Protein AF-A0AAW6LWV4-F1 (afdb_monomer)

Nearest PDB structures (foldseek):
  2pg4-assembly1_A  TM=3.193E-01  e=6.205E+00  Aeropyrum pernix K1
  4aih-assembly1_A  TM=2.837E-01  e=8.680E+00  Yersinia pseudotuberculosis YPIII

Solvent-accessible surface area (backbone atoms only — not comparable to full-atom values): 5318 Å² total; per-residue (Å²): 138,85,85,80,82,77,78,80,88,77,82,62,88,78,64,83,74,75,80,60,91,85,58,73,92,57,65,67,62,51,51,51,55,54,59,69,56,68,54,78,73,41,38,81,38,70,61,52,101,87,41,72,44,80,33,52,63,92,56,68,39,74,69,50,35,52,55,49,42,56,53,52,53,52,51,56,66,72,76,109

Radius of gyration: 26.75 Å; Cα contacts (8 Å, |Δi|>4): 37; chains: 1; bounding box: 76×33×48 Å

pLDDT: mean 77.86, std 13.44, range [48.84, 94.75]

Mean predicted aligned error: 14.7 Å

Organism: NCBI:txid246787

Secondary structure (DSSP, 8-state):
-----PPP----S---PPPPTT--S-HHHHHHHHHHT--TTPEEEEEETTEEEEE-GGG-SHHHHHHHHHHHHHHHHH--

Structure (mmCIF, N/CA/C/O backbone):
data_AF-A0AAW6LWV4-F1
#
_entry.id   AF-A0AAW6LWV4-F1
#
loop_
_atom_site.group_PDB
_atom_site.id
_atom_site.type_symbol
_atom_site.label_atom_id
_atom_site.label_alt_id
_atom_site.label_comp_id
_atom_site.label_asym_id
_atom_site.label_entity_id
_atom_site.label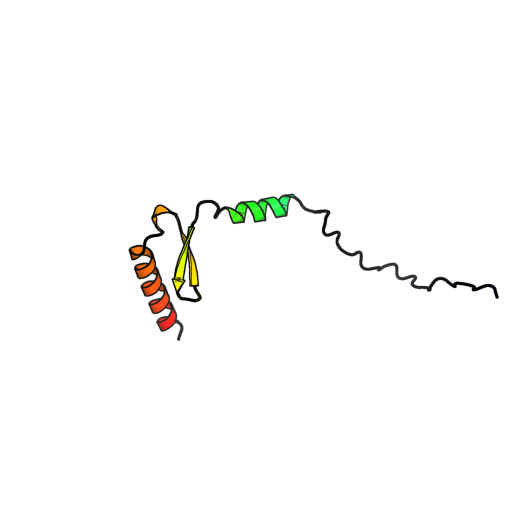_seq_id
_atom_site.pdbx_PDB_ins_code
_atom_site.Cartn_x
_atom_site.Cartn_y
_atom_site.Cartn_z
_atom_site.occupancy
_atom_site.B_iso_or_equiv
_atom_site.auth_seq_id
_atom_site.auth_comp_id
_atom_site.auth_asym_id
_atom_site.auth_atom_id
_atom_site.pdbx_PDB_model_num
ATOM 1 N N . MET A 1 1 ? -63.249 -14.851 25.282 1.00 48.84 1 MET A N 1
ATOM 2 C CA . MET A 1 1 ? -61.931 -15.456 25.580 1.00 48.84 1 MET A CA 1
ATOM 3 C C . MET A 1 1 ? -60.987 -14.343 26.027 1.00 48.84 1 MET A C 1
ATOM 5 O O . MET A 1 1 ? -60.715 -13.466 25.221 1.00 48.84 1 MET A O 1
ATOM 9 N N . ARG A 1 2 ? -60.562 -14.296 27.299 1.00 50.78 2 ARG A N 1
ATOM 10 C CA . ARG A 1 2 ? -59.556 -13.322 27.770 1.00 50.78 2 ARG A CA 1
ATOM 11 C C . ARG A 1 2 ? -58.174 -13.961 27.635 1.00 50.78 2 ARG A C 1
ATOM 13 O O . ARG A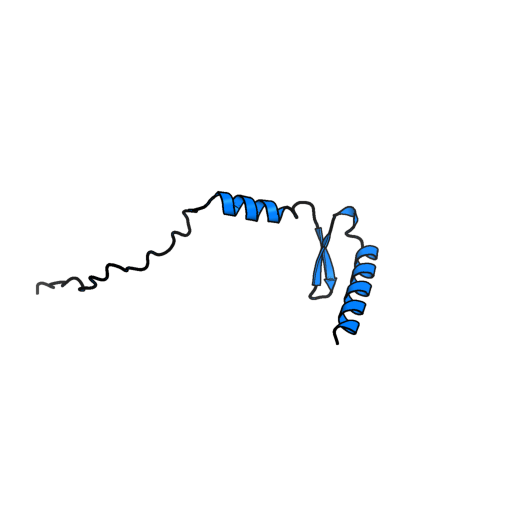 1 2 ? -57.898 -14.950 28.303 1.00 50.78 2 ARG A O 1
ATOM 20 N N . THR A 1 3 ? -57.334 -13.425 26.759 1.00 59.72 3 THR A N 1
ATOM 21 C CA . THR A 1 3 ? -55.936 -13.843 26.609 1.00 59.72 3 THR A CA 1
ATOM 22 C C . THR A 1 3 ? -55.127 -13.301 27.782 1.00 59.72 3 THR A C 1
ATOM 24 O O . THR A 1 3 ? -54.875 -12.100 27.870 1.00 59.72 3 THR A O 1
ATOM 27 N N . VAL A 1 4 ? -54.763 -14.181 28.714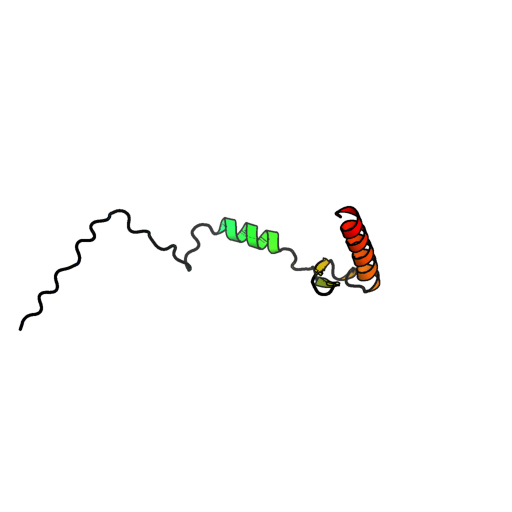 1.00 59.66 4 VAL A N 1
ATOM 28 C CA . VAL A 1 4 ? -53.855 -13.863 29.819 1.00 59.66 4 VAL A CA 1
ATOM 29 C C . VAL A 1 4 ? -52.429 -13.969 29.290 1.00 59.66 4 VAL A C 1
ATOM 31 O O . VAL A 1 4 ? -51.904 -15.064 29.108 1.00 59.66 4 VAL A O 1
ATOM 34 N N . THR A 1 5 ? -51.808 -12.827 29.012 1.00 63.53 5 THR A N 1
ATOM 35 C CA . THR A 1 5 ? -50.395 -12.767 28.631 1.00 63.53 5 THR A CA 1
ATOM 36 C C . THR A 1 5 ? -49.552 -12.838 29.900 1.00 63.53 5 THR A C 1
ATOM 38 O O . THR A 1 5 ? -49.404 -11.845 30.610 1.00 63.53 5 THR A O 1
ATOM 41 N N . THR A 1 6 ? -49.010 -14.012 30.224 1.00 62.44 6 THR A N 1
ATOM 42 C CA . THR A 1 6 ? -48.021 -14.143 31.302 1.00 62.44 6 THR A CA 1
ATOM 43 C C . THR A 1 6 ? -46.675 -13.590 30.819 1.00 62.44 6 THR A C 1
ATOM 45 O O . THR A 1 6 ? -46.166 -14.079 29.805 1.00 62.44 6 THR A O 1
ATOM 48 N N . PRO A 1 7 ? -46.065 -12.594 31.488 1.00 65.31 7 PRO A N 1
ATOM 49 C CA . PRO A 1 7 ? -44.733 -12.131 31.116 1.00 65.31 7 PRO A CA 1
ATOM 50 C C . PRO A 1 7 ? -43.694 -13.234 31.371 1.00 65.31 7 PRO A C 1
ATOM 52 O O . PRO A 1 7 ? -43.716 -13.902 32.405 1.00 65.31 7 PRO A O 1
ATOM 55 N N . SER A 1 8 ? -42.786 -13.426 30.413 1.00 59.81 8 SER A N 1
ATOM 56 C CA . SER A 1 8 ? -41.737 -14.451 30.471 1.00 59.81 8 SER A CA 1
ATOM 57 C C . SER A 1 8 ? -40.779 -14.210 31.654 1.00 59.81 8 SER A C 1
ATOM 59 O O . SER A 1 8 ? -40.321 -13.076 31.842 1.00 59.81 8 SER A O 1
ATOM 61 N N . PRO A 1 9 ? -40.439 -15.234 32.463 1.00 57.22 9 PRO A N 1
ATOM 62 C CA . PRO A 1 9 ? -39.716 -15.067 33.716 1.00 57.22 9 PRO A CA 1
ATOM 63 C C . PRO A 1 9 ? 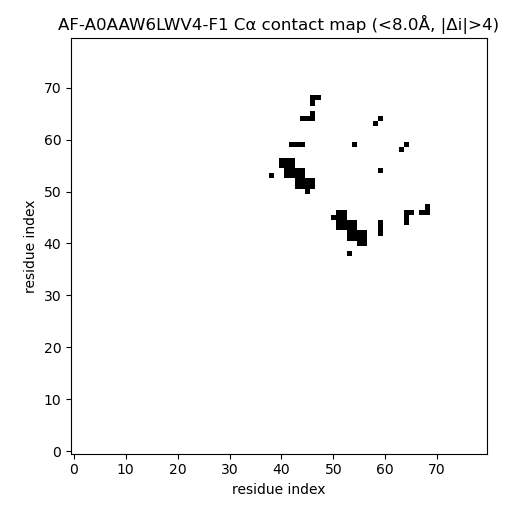-38.200 -15.076 33.484 1.00 57.22 9 PRO A C 1
ATOM 65 O O . PRO A 1 9 ? -37.481 -15.885 34.059 1.00 57.22 9 PRO A O 1
ATOM 68 N N . SER A 1 10 ? -37.662 -14.176 32.660 1.00 56.72 10 SER A N 1
ATOM 69 C CA . SER A 1 10 ? -36.204 -14.008 32.587 1.00 56.72 10 SER A CA 1
ATOM 70 C C . SER A 1 10 ? -35.753 -12.985 33.642 1.00 56.72 10 SER A C 1
ATOM 72 O O . SER A 1 10 ? -35.567 -11.802 33.349 1.00 56.72 10 SER A O 1
ATOM 74 N N . ARG A 1 11 ? -35.591 -13.434 34.893 1.00 56.81 11 ARG A N 1
ATOM 75 C CA . ARG A 1 11 ? -34.955 -12.679 35.996 1.00 56.81 11 ARG A CA 1
ATOM 76 C C . ARG A 1 11 ? -33.414 -12.725 35.929 1.00 56.81 11 ARG A C 1
ATOM 78 O O . ARG A 1 11 ? -32.756 -12.757 36.964 1.00 56.81 11 ARG A O 1
ATOM 85 N N . SER A 1 12 ? -32.802 -12.745 34.744 1.00 58.62 12 SER A N 1
ATOM 86 C CA . SER A 1 12 ? -31.341 -12.627 34.661 1.00 58.62 12 SER A CA 1
ATOM 87 C C . SER A 1 12 ? -30.953 -11.160 34.859 1.00 58.62 12 SER A C 1
ATOM 89 O O . SER A 1 12 ? -31.291 -10.309 34.034 1.00 58.62 12 SER A O 1
ATOM 91 N N . LYS A 1 13 ? -30.261 -10.857 35.963 1.00 58.62 13 LYS A N 1
ATOM 92 C CA . LYS A 1 13 ? -29.645 -9.538 36.195 1.00 58.62 13 LYS A CA 1
ATOM 93 C C . LYS A 1 13 ? -28.518 -9.245 35.194 1.00 58.62 13 LYS A C 1
ATOM 95 O O . LYS A 1 13 ? -28.257 -8.082 34.924 1.00 58.62 13 LYS A O 1
ATOM 100 N N . ASP A 1 14 ? -27.977 -10.277 34.550 1.00 62.97 14 ASP A N 1
ATOM 101 C CA . ASP A 1 14 ? -26.979 -10.168 33.483 1.00 62.97 14 ASP A CA 1
ATOM 102 C C . ASP A 1 14 ? -27.633 -10.164 32.097 1.00 62.97 14 ASP A C 1
ATOM 104 O O . ASP A 1 14 ? -27.412 -11.039 31.257 1.00 62.97 14 ASP A O 1
ATOM 108 N N . LYS A 1 15 ? -28.503 -9.185 31.833 1.00 67.81 15 LYS A N 1
ATOM 109 C CA . LYS A 1 15 ? -28.871 -8.895 30.443 1.00 67.81 15 LYS A CA 1
ATOM 110 C C . LYS A 1 15 ? -27.676 -8.202 29.804 1.00 67.81 15 LYS A C 1
ATOM 112 O O . LYS A 1 15 ? -27.342 -7.093 30.195 1.00 67.81 15 LYS A O 1
ATOM 117 N N . ARG A 1 16 ? -27.049 -8.853 28.819 1.00 72.44 16 ARG A N 1
ATOM 118 C CA . ARG A 1 16 ? -26.002 -8.254 27.982 1.00 72.44 16 ARG A CA 1
ATOM 119 C C . ARG A 1 16 ? -26.545 -6.961 27.372 1.00 72.44 16 ARG A C 1
ATOM 121 O O . ARG A 1 16 ? -27.331 -7.010 26.425 1.00 72.44 16 ARG A O 1
ATOM 128 N N . THR A 1 17 ? -26.161 -5.820 27.932 1.00 74.25 17 THR A N 1
ATOM 129 C CA . THR A 1 17 ? -26.461 -4.504 27.375 1.00 74.25 17 THR A CA 1
ATOM 130 C C . THR A 1 17 ? -25.793 -4.440 26.012 1.00 74.25 17 THR A C 1
ATOM 132 O O . THR A 1 17 ? -24.595 -4.701 25.880 1.00 74.25 17 THR A O 1
ATOM 135 N N . LYS A 1 18 ? -26.581 -4.194 24.962 1.00 78.12 18 LYS A N 1
ATOM 136 C CA . LYS A 1 18 ? -25.995 -3.937 23.649 1.00 78.12 18 LYS A CA 1
ATOM 137 C C . LYS A 1 18 ? -25.279 -2.596 23.734 1.00 78.12 18 LYS A C 1
ATOM 139 O O . LYS A 1 18 ? -25.875 -1.641 24.221 1.00 78.12 18 LYS A O 1
ATOM 144 N N . ALA A 1 19 ? -24.029 -2.559 23.283 1.00 73.00 19 ALA A N 1
ATOM 145 C CA . ALA A 1 19 ? -23.320 -1.302 23.111 1.00 73.00 19 ALA A CA 1
ATOM 146 C C . ALA A 1 19 ? -24.152 -0.395 22.198 1.00 73.00 19 ALA A C 1
ATOM 148 O O . ALA A 1 19 ? -24.647 -0.852 21.158 1.00 73.00 19 ALA A O 1
ATOM 149 N N . ASP A 1 20 ? -24.345 0.850 22.617 1.00 78.50 20 ASP A N 1
ATOM 150 C CA . ASP A 1 20 ? -25.021 1.841 21.796 1.00 78.50 20 ASP A CA 1
ATOM 151 C C . ASP A 1 20 ? -24.059 2.287 20.692 1.00 78.50 20 ASP A C 1
ATOM 153 O O . ASP A 1 20 ? -22.985 2.818 20.953 1.00 78.50 20 ASP A O 1
ATOM 157 N N . LEU A 1 21 ? -24.430 2.028 19.441 1.00 77.50 21 LEU A N 1
ATOM 158 C CA . LEU A 1 21 ? -23.598 2.340 18.279 1.00 77.50 21 LEU A CA 1
ATOM 159 C C . LEU A 1 21 ? -23.524 3.849 17.995 1.00 77.50 21 LEU A C 1
ATOM 161 O O . LEU A 1 21 ? -22.690 4.270 17.193 1.00 77.50 21 LEU A O 1
ATOM 165 N N . PHE A 1 22 ? -24.398 4.652 18.609 1.00 78.31 22 PHE A N 1
ATOM 166 C CA . PHE A 1 22 ? -24.494 6.094 18.382 1.00 78.31 22 PHE A CA 1
ATOM 167 C C . PHE A 1 22 ? -23.895 6.927 19.516 1.00 78.31 22 PHE A C 1
ATOM 169 O O . PHE A 1 22 ? -23.687 8.129 19.339 1.00 78.31 22 PHE A O 1
ATOM 176 N N . ILE A 1 23 ? -23.584 6.305 20.655 1.00 78.31 23 ILE A N 1
ATOM 177 C CA . ILE A 1 23 ? -22.944 6.962 21.792 1.00 78.31 23 ILE A CA 1
ATOM 178 C C . ILE A 1 23 ? -21.505 6.475 21.857 1.00 78.31 23 ILE A C 1
ATOM 180 O O . ILE A 1 23 ? -21.239 5.298 22.083 1.00 78.31 23 ILE A O 1
ATOM 184 N N . ASN A 1 24 ? -20.564 7.394 21.656 1.00 74.06 24 ASN A N 1
ATOM 185 C CA . ASN A 1 24 ? -19.160 7.082 21.859 1.00 74.06 24 ASN A CA 1
ATOM 186 C C . ASN A 1 24 ? -18.7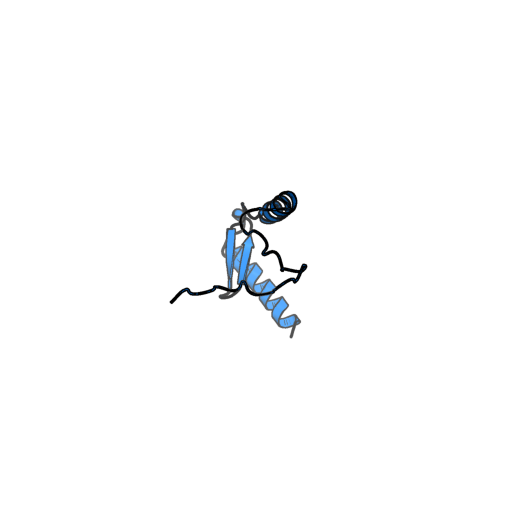91 7.353 23.314 1.00 74.06 24 ASN A C 1
ATOM 188 O O . ASN A 1 24 ? -18.687 8.508 23.720 1.00 74.06 24 ASN A O 1
ATOM 192 N N . GLU A 1 25 ? -18.613 6.286 24.089 1.00 75.31 25 GLU A N 1
ATOM 193 C CA . GLU A 1 25 ? -18.251 6.365 25.509 1.00 75.31 25 GLU A CA 1
ATOM 194 C C . GLU A 1 25 ? -16.844 6.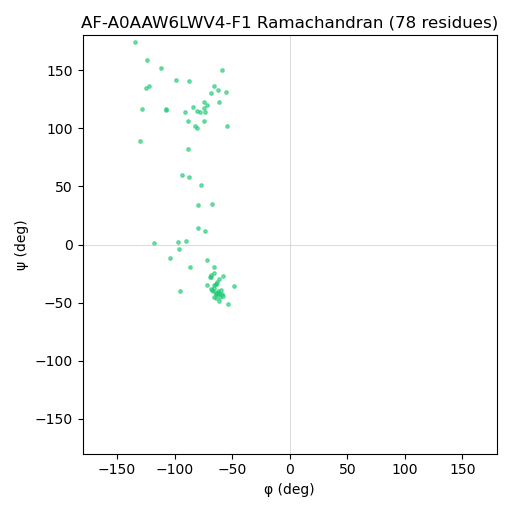955 25.717 1.00 75.31 25 GLU A C 1
ATOM 196 O O . GLU A 1 25 ? -16.594 7.562 26.753 1.00 75.31 25 GLU A O 1
ATOM 201 N N . ASN A 1 26 ? -15.959 6.850 24.713 1.00 76.69 26 ASN A N 1
ATOM 202 C CA . ASN A 1 26 ? -14.587 7.360 24.759 1.00 76.69 26 ASN A CA 1
ATOM 203 C C . ASN A 1 26 ? -14.248 8.216 23.517 1.00 76.69 26 ASN A C 1
ATOM 205 O O . ASN A 1 26 ? -13.759 7.703 22.505 1.00 76.69 26 ASN A O 1
ATOM 209 N N . PRO A 1 27 ? -14.500 9.537 23.552 1.00 73.50 27 PRO A N 1
ATOM 210 C CA . PRO A 1 27 ? -14.197 10.423 22.427 1.00 73.50 27 PRO A CA 1
ATOM 211 C C . PRO A 1 27 ? -12.687 10.607 22.183 1.00 73.50 27 PRO A C 1
ATOM 213 O O . PRO A 1 27 ? -12.283 10.806 21.041 1.00 73.50 27 PRO A O 1
ATOM 216 N N . GLU A 1 28 ? -11.849 10.479 23.214 1.00 76.31 28 GLU A N 1
ATOM 217 C CA . GLU A 1 28 ? -10.381 10.609 23.132 1.00 76.31 28 GLU A CA 1
ATOM 218 C C . GLU A 1 28 ? -9.756 9.531 22.221 1.00 76.31 28 GLU A C 1
ATOM 220 O O . GLU A 1 28 ? -8.904 9.820 21.377 1.00 76.31 28 GLU A O 1
ATOM 225 N N . ASP A 1 29 ? -10.250 8.291 22.299 1.00 72.25 29 ASP A N 1
ATOM 226 C CA . ASP A 1 29 ? -9.777 7.182 21.459 1.00 72.25 29 ASP A CA 1
ATOM 227 C C . ASP A 1 29 ? -10.077 7.430 19.972 1.00 72.25 29 ASP A C 1
ATOM 229 O O . ASP A 1 29 ? -9.277 7.091 19.092 1.00 72.25 29 ASP A O 1
ATOM 233 N N . LEU A 1 30 ? -11.202 8.088 19.662 1.00 69.31 30 LEU A N 1
ATOM 234 C CA . LEU A 1 30 ? -11.499 8.506 18.292 1.00 69.31 30 LEU A CA 1
ATOM 235 C C . LEU A 1 30 ? -10.514 9.553 17.788 1.00 69.31 30 LEU A C 1
ATOM 237 O O . LEU A 1 30 ? -10.184 9.546 16.601 1.00 69.31 30 LEU A O 1
ATOM 241 N N . GLU A 1 31 ? -10.079 10.477 18.640 1.00 69.69 31 GLU A N 1
ATOM 242 C CA . GLU A 1 31 ? -9.116 11.504 18.254 1.00 69.69 31 GLU A CA 1
ATOM 243 C C . GLU A 1 31 ? -7.755 10.891 17.954 1.00 69.69 31 GLU A C 1
ATOM 245 O O . GLU A 1 31 ? -7.152 11.238 16.939 1.00 69.69 31 GLU A O 1
ATOM 250 N N . ILE A 1 32 ? -7.331 9.897 18.735 1.00 71.75 32 ILE A N 1
ATOM 251 C CA . ILE A 1 32 ? -6.115 9.119 18.478 1.00 71.75 32 ILE A CA 1
ATOM 252 C C . ILE A 1 32 ? -6.226 8.387 17.133 1.00 71.75 32 ILE A C 1
ATOM 254 O O . ILE A 1 32 ? -5.347 8.517 16.278 1.00 71.75 32 ILE A O 1
ATOM 258 N N . VAL A 1 33 ? -7.340 7.696 16.868 1.00 70.25 33 VAL A N 1
ATOM 259 C CA . VAL A 1 33 ? -7.580 7.013 15.581 1.00 70.25 33 VAL A CA 1
ATOM 260 C C . VAL A 1 33 ? -7.614 8.008 14.409 1.00 70.25 33 VAL A C 1
ATOM 262 O O . VAL A 1 33 ? -7.002 7.774 13.362 1.00 70.25 33 VAL A O 1
ATOM 265 N N . ARG A 1 34 ? -8.257 9.168 14.580 1.00 67.88 34 ARG A N 1
ATOM 266 C CA . ARG A 1 34 ? -8.273 10.255 13.585 1.00 67.88 34 ARG A CA 1
ATOM 267 C C . ARG A 1 34 ? -6.885 10.868 13.385 1.00 67.88 34 ARG A C 1
ATOM 269 O O . ARG A 1 34 ? -6.534 11.229 12.262 1.00 67.88 34 ARG A O 1
ATOM 276 N N . GLN A 1 35 ? -6.071 10.953 14.428 1.00 64.62 35 GLN A N 1
ATOM 277 C CA . GLN A 1 35 ? -4.698 11.448 14.377 1.00 64.62 35 GLN A CA 1
ATOM 278 C C . GLN A 1 35 ? -3.766 10.455 13.675 1.00 64.62 35 GLN A C 1
ATOM 280 O O . GLN A 1 35 ? -2.897 10.876 12.913 1.00 64.62 35 GLN A O 1
ATOM 285 N N . HIS A 1 36 ? -3.991 9.150 13.829 1.00 62.84 36 HIS A N 1
ATOM 286 C CA . HIS A 1 36 ? -3.306 8.128 13.036 1.00 62.84 36 HIS A CA 1
ATOM 287 C C . HIS A 1 36 ? -3.733 8.135 11.565 1.00 62.84 36 HIS A C 1
ATOM 289 O O . HIS A 1 36 ? -2.914 7.849 10.697 1.00 62.84 36 HIS A O 1
ATOM 295 N N . SER A 1 37 ? -4.957 8.573 11.253 1.00 59.81 37 SER A N 1
ATOM 296 C CA . SER A 1 37 ? -5.410 8.783 9.869 1.00 59.81 37 SER A CA 1
ATOM 297 C C . SER A 1 37 ? -4.813 10.025 9.177 1.00 59.81 37 SER A C 1
ATOM 299 O O . SER A 1 37 ? -5.239 10.391 8.081 1.00 59.81 37 SER A O 1
ATOM 301 N N . ARG A 1 38 ? -3.787 10.671 9.761 1.00 58.06 38 ARG A N 1
ATOM 302 C CA . ARG A 1 38 ? -2.992 11.765 9.152 1.00 58.06 38 ARG A CA 1
ATOM 303 C C . ARG A 1 38 ? -2.126 11.315 7.957 1.00 58.06 38 ARG A C 1
ATOM 305 O O . ARG A 1 38 ? -1.077 11.885 7.681 1.00 58.06 38 ARG A O 1
ATOM 312 N N . ASP A 1 39 ? -2.620 10.367 7.173 1.00 60.81 39 ASP A N 1
ATOM 313 C CA . ASP A 1 39 ? -2.247 10.171 5.774 1.00 60.81 39 ASP A CA 1
ATOM 314 C C . ASP A 1 39 ? -2.977 11.159 4.844 1.00 60.81 39 ASP A C 1
ATOM 316 O O . ASP A 1 39 ? -2.966 10.972 3.631 1.00 60.81 39 ASP A O 1
ATOM 320 N N . ARG A 1 40 ? -3.593 12.224 5.387 1.00 64.81 40 ARG A N 1
ATOM 321 C CA . ARG A 1 40 ? -4.386 13.221 4.640 1.00 64.81 40 ARG A CA 1
ATOM 322 C C . ARG A 1 40 ? -3.686 13.756 3.390 1.00 64.81 40 ARG A C 1
ATOM 324 O O . ARG A 1 40 ? -4.344 13.958 2.377 1.00 64.81 40 ARG A O 1
ATOM 331 N N . ASP A 1 41 ? -2.368 13.923 3.449 1.00 78.62 41 ASP A N 1
ATOM 332 C CA . ASP A 1 41 ? -1.596 14.488 2.340 1.00 78.62 41 ASP A CA 1
ATOM 333 C C . ASP A 1 41 ? -0.962 13.421 1.441 1.00 78.62 41 ASP A C 1
ATOM 335 O O . ASP A 1 41 ? -0.327 13.751 0.442 1.00 78.62 41 ASP A O 1
ATOM 339 N N . LYS A 1 42 ? -1.091 12.131 1.771 1.00 86.00 42 LYS A N 1
ATOM 340 C CA . LYS A 1 42 ? -0.491 11.047 0.990 1.00 86.00 42 LYS A CA 1
ATOM 341 C C . LYS A 1 42 ? -1.434 10.606 -0.129 1.00 86.00 42 LYS A C 1
ATOM 343 O O . LYS A 1 42 ? -2.639 10.468 0.049 1.00 86.00 42 LYS A O 1
ATOM 348 N N . LYS A 1 43 ? -0.865 10.322 -1.298 1.00 89.19 43 LYS A N 1
ATOM 349 C CA . LYS A 1 43 ? -1.557 9.748 -2.450 1.00 89.19 43 LYS A CA 1
ATOM 350 C C . LYS A 1 43 ? -1.317 8.239 -2.533 1.00 89.19 43 LYS A C 1
ATOM 352 O O . LYS A 1 43 ? -0.200 7.781 -2.274 1.00 89.19 43 LYS A O 1
ATOM 357 N N . PRO A 1 44 ? -2.335 7.453 -2.915 1.00 91.12 44 PRO A N 1
ATOM 358 C CA . PRO A 1 44 ? -2.158 6.032 -3.167 1.00 91.12 44 PRO A CA 1
ATOM 359 C C . PRO A 1 44 ? -1.364 5.826 -4.464 1.00 91.12 44 PRO A C 1
ATOM 361 O O . PRO A 1 44 ? -1.802 6.216 -5.544 1.00 91.12 44 PRO A O 1
ATOM 364 N N . LEU A 1 45 ? -0.207 5.172 -4.366 1.00 93.00 45 LEU A N 1
ATOM 365 C CA . LEU A 1 45 ? 0.589 4.727 -5.504 1.00 93.00 45 LEU A CA 1
ATOM 366 C C . LEU A 1 45 ? 0.491 3.207 -5.627 1.00 93.00 45 LEU A C 1
ATOM 368 O O . LEU A 1 45 ? 0.921 2.455 -4.748 1.00 93.00 45 LEU A O 1
ATOM 372 N N . ARG A 1 46 ? -0.082 2.744 -6.737 1.00 92.56 46 ARG A N 1
ATOM 373 C CA . ARG A 1 46 ? -0.220 1.318 -7.033 1.00 92.56 46 ARG A CA 1
ATOM 374 C C . ARG A 1 46 ? 1.066 0.791 -7.663 1.00 92.56 46 ARG A C 1
ATOM 376 O O . ARG A 1 46 ? 1.454 1.232 -8.745 1.00 92.56 46 ARG A O 1
ATOM 383 N N . ILE A 1 47 ? 1.713 -0.162 -6.994 1.00 93.44 47 ILE A N 1
ATOM 384 C CA . ILE A 1 47 ? 2.924 -0.807 -7.516 1.00 93.44 47 ILE A CA 1
ATOM 385 C C . ILE A 1 47 ? 2.595 -2.122 -8.233 1.00 93.44 47 ILE A C 1
ATOM 387 O O . ILE A 1 47 ? 3.115 -2.328 -9.319 1.00 93.44 47 ILE A O 1
ATOM 391 N N . ASP A 1 48 ? 1.668 -2.928 -7.711 1.00 89.31 48 ASP A N 1
ATOM 392 C CA . ASP A 1 48 ? 1.259 -4.232 -8.262 1.00 89.31 48 ASP A CA 1
ATOM 393 C C . ASP A 1 48 ? -0.275 -4.349 -8.280 1.00 89.31 48 ASP A C 1
ATOM 395 O O . ASP A 1 48 ? -0.991 -3.528 -7.703 1.00 89.31 48 ASP A O 1
ATOM 399 N N . ALA A 1 49 ? -0.806 -5.427 -8.870 1.00 90.12 49 ALA A N 1
ATOM 400 C CA . ALA A 1 49 ? -2.242 -5.716 -8.869 1.00 90.12 49 ALA A CA 1
ATOM 401 C C . ALA A 1 49 ? -2.860 -5.829 -7.458 1.00 90.12 49 ALA A C 1
ATOM 403 O O . ALA A 1 49 ? -4.049 -5.570 -7.280 1.00 90.12 49 ALA A O 1
ATOM 404 N N . ARG A 1 50 ? -2.065 -6.214 -6.456 1.00 89.31 50 ARG A N 1
ATOM 405 C CA . ARG A 1 50 ? -2.527 -6.415 -5.073 1.00 89.31 50 ARG A CA 1
ATOM 406 C C . ARG A 1 50 ? -1.858 -5.491 -4.058 1.00 89.31 50 ARG A C 1
ATOM 408 O O . ARG A 1 50 ? -2.159 -5.592 -2.877 1.00 89.31 50 ARG A O 1
ATOM 415 N N . THR A 1 51 ? -0.968 -4.600 -4.496 1.00 89.00 51 THR A N 1
ATOM 416 C CA . THR A 1 51 ? -0.120 -3.830 -3.579 1.00 89.00 51 THR A CA 1
ATOM 417 C C . THR A 1 51 ? -0.213 -2.339 -3.892 1.00 89.00 51 THR A C 1
ATOM 419 O O . THR A 1 51 ? 0.172 -1.885 -4.975 1.00 89.00 51 THR A O 1
ATOM 422 N N . ILE A 1 52 ? -0.733 -1.581 -2.927 1.00 92.12 52 ILE A N 1
ATOM 423 C CA . ILE A 1 52 ? -0.896 -0.124 -2.970 1.00 92.12 52 ILE A CA 1
ATOM 424 C C . ILE A 1 52 ? -0.149 0.457 -1.773 1.00 92.12 52 ILE A C 1
ATOM 426 O O . ILE A 1 52 ? -0.229 -0.085 -0.674 1.00 92.12 52 ILE A O 1
ATOM 430 N N . ILE A 1 53 ? 0.586 1.544 -1.993 1.00 90.69 53 ILE A N 1
ATOM 431 C CA . ILE A 1 53 ? 1.400 2.197 -0.968 1.00 90.69 53 ILE A CA 1
ATOM 432 C C . ILE A 1 53 ? 0.987 3.661 -0.877 1.00 90.69 53 ILE A C 1
ATOM 434 O O . ILE A 1 53 ? 0.849 4.335 -1.896 1.00 90.69 53 ILE A O 1
ATOM 438 N N . MET A 1 54 ? 0.807 4.165 0.342 1.00 91.12 54 MET A N 1
ATOM 439 C CA . MET A 1 54 ? 0.558 5.585 0.581 1.00 91.12 54 MET A CA 1
ATOM 44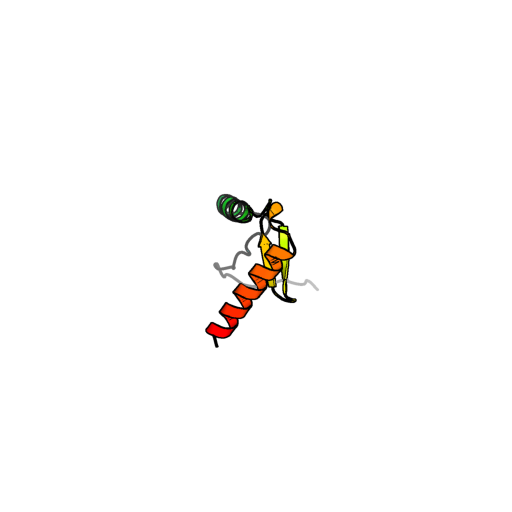0 C C . MET A 1 54 ? 1.878 6.358 0.540 1.00 91.12 54 MET A C 1
ATOM 442 O O . MET A 1 54 ? 2.754 6.151 1.380 1.00 91.12 54 MET A O 1
ATOM 446 N N . VAL A 1 55 ? 2.029 7.248 -0.441 1.00 90.94 55 VAL A N 1
ATOM 447 C CA . VAL A 1 55 ? 3.246 8.048 -0.657 1.00 90.94 55 VAL A CA 1
ATOM 448 C C . VAL A 1 55 ? 2.932 9.537 -0.675 1.00 90.94 55 VAL A C 1
ATOM 450 O O . VAL A 1 55 ? 1.807 9.944 -0.936 1.00 90.94 55 VAL A O 1
ATOM 453 N N . LYS A 1 56 ? 3.936 10.379 -0.431 1.00 91.25 56 LYS A N 1
ATOM 454 C CA . LYS A 1 56 ? 3.801 11.827 -0.639 1.00 91.25 56 LYS A CA 1
ATOM 455 C C . LYS A 1 56 ? 3.441 12.133 -2.104 1.00 91.25 56 LYS A C 1
ATOM 457 O O . LYS A 1 56 ? 3.865 11.393 -2.994 1.00 91.25 56 LYS A O 1
ATOM 462 N N . PRO A 1 57 ? 2.718 13.228 -2.383 1.00 88.81 57 PRO A N 1
ATOM 463 C CA . PRO A 1 57 ? 2.233 13.535 -3.726 1.00 88.81 57 PRO A CA 1
ATOM 464 C C . PRO A 1 57 ? 3.383 13.791 -4.708 1.00 88.81 57 PRO A C 1
ATOM 466 O O . PRO A 1 57 ? 3.299 13.368 -5.856 1.00 88.81 57 PRO A O 1
ATOM 469 N N . GLU A 1 58 ? 4.487 14.374 -4.237 1.00 90.81 58 GLU A N 1
ATOM 470 C CA . GLU A 1 58 ? 5.729 14.593 -4.998 1.00 90.81 58 GLU A CA 1
ATOM 471 C C . GLU A 1 58 ? 6.377 13.286 -5.483 1.00 90.81 58 GLU A C 1
ATOM 473 O O . GLU A 1 58 ? 7.034 13.240 -6.521 1.00 90.81 58 GLU A O 1
ATOM 478 N N . LEU A 1 59 ? 6.177 12.197 -4.736 1.00 89.69 59 LEU A N 1
ATOM 479 C CA . LEU A 1 59 ? 6.761 10.883 -5.004 1.00 89.69 59 LEU A CA 1
ATOM 480 C C . LEU A 1 59 ? 5.803 9.954 -5.757 1.00 89.69 59 LEU A C 1
ATOM 482 O O . LEU A 1 59 ? 6.154 8.807 -6.033 1.00 89.69 59 LEU A O 1
ATOM 486 N N . CYS A 1 60 ? 4.610 10.430 -6.122 1.00 89.38 60 CYS A N 1
ATOM 487 C CA . CYS A 1 60 ? 3.626 9.681 -6.901 1.00 89.38 60 CYS A CA 1
ATOM 488 C C . CYS A 1 60 ? 4.014 9.630 -8.393 1.00 89.38 60 CYS A C 1
ATOM 490 O O . CYS A 1 60 ? 3.231 9.971 -9.277 1.00 89.38 60 CYS A O 1
ATOM 492 N N . THR A 1 61 ? 5.253 9.226 -8.675 1.00 93.00 61 THR A N 1
ATOM 493 C CA . THR A 1 61 ? 5.841 9.171 -10.015 1.00 93.00 61 THR A CA 1
ATOM 494 C C . THR A 1 61 ? 6.069 7.722 -10.457 1.00 93.00 61 THR A C 1
ATOM 496 O O . THR A 1 61 ? 6.324 6.841 -9.626 1.00 93.00 61 THR A O 1
ATOM 499 N N . PRO A 1 62 ? 6.035 7.439 -11.773 1.00 90.25 62 PRO A N 1
ATOM 500 C CA . PRO A 1 62 ? 6.249 6.085 -12.287 1.00 90.25 62 PRO A CA 1
ATOM 501 C C . PRO A 1 62 ? 7.660 5.555 -11.987 1.00 90.25 62 PRO A C 1
ATOM 503 O O . PRO A 1 62 ? 7.831 4.367 -11.717 1.00 90.25 62 PRO A O 1
ATOM 506 N N . GLN A 1 63 ? 8.670 6.432 -11.956 1.00 93.75 63 GLN A N 1
ATOM 507 C CA . GLN A 1 63 ? 10.041 6.059 -11.591 1.00 93.75 63 GLN A CA 1
ATOM 508 C C . GLN A 1 63 ? 10.135 5.582 -10.137 1.00 93.75 63 GLN A C 1
ATOM 510 O O . GLN A 1 63 ? 10.807 4.590 -9.844 1.00 93.75 63 GLN A O 1
ATOM 515 N N . HIS A 1 64 ? 9.449 6.266 -9.218 1.00 93.50 64 HIS A N 1
ATOM 516 C CA . HIS A 1 64 ? 9.407 5.858 -7.818 1.00 93.50 64 HIS A CA 1
ATOM 517 C C . HIS A 1 64 ? 8.663 4.527 -7.646 1.00 93.50 64 HIS A C 1
ATOM 519 O O . HIS A 1 64 ? 9.140 3.647 -6.929 1.00 93.50 64 HIS A O 1
ATOM 525 N N . ALA A 1 65 ? 7.564 4.328 -8.383 1.00 93.19 65 ALA A N 1
ATOM 526 C CA . ALA A 1 65 ? 6.844 3.057 -8.406 1.00 93.19 65 ALA A CA 1
ATOM 527 C C . ALA A 1 65 ? 7.746 1.889 -8.843 1.00 93.19 65 ALA A C 1
ATOM 529 O O . ALA A 1 65 ? 7.744 0.845 -8.195 1.00 93.19 65 ALA A O 1
ATOM 530 N N . ALA A 1 66 ? 8.560 2.068 -9.889 1.00 93.62 66 ALA A N 1
ATOM 531 C CA . ALA A 1 66 ? 9.491 1.040 -10.362 1.00 93.62 66 ALA A CA 1
ATOM 532 C C . ALA A 1 66 ? 10.560 0.680 -9.313 1.00 93.62 66 ALA A C 1
ATOM 534 O O . ALA A 1 66 ? 10.822 -0.501 -9.079 1.00 93.62 66 ALA A O 1
ATOM 535 N N . LYS A 1 67 ? 11.123 1.681 -8.619 1.00 94.75 67 LYS A N 1
ATOM 536 C CA . LYS A 1 67 ? 12.072 1.456 -7.512 1.00 94.75 67 LYS A CA 1
ATOM 537 C C . LYS A 1 67 ? 11.436 0.646 -6.378 1.00 94.75 67 LYS A C 1
ATOM 539 O O . LYS A 1 67 ? 12.064 -0.270 -5.848 1.00 94.75 67 LYS A O 1
ATOM 544 N N . LEU A 1 68 ? 10.189 0.961 -6.020 1.00 94.25 68 LEU A N 1
ATOM 545 C CA . LEU A 1 68 ? 9.445 0.218 -5.002 1.00 94.25 68 LEU A CA 1
ATOM 546 C C . LEU A 1 68 ? 9.163 -1.217 -5.452 1.00 94.25 68 LEU A C 1
ATOM 548 O O . LEU A 1 68 ? 9.434 -2.135 -4.683 1.00 94.25 68 LEU A O 1
ATOM 552 N N . ARG A 1 69 ? 8.715 -1.437 -6.695 1.00 93.75 69 ARG A N 1
ATOM 553 C CA . ARG A 1 69 ? 8.512 -2.793 -7.240 1.00 93.75 69 ARG A CA 1
ATOM 554 C C . ARG A 1 69 ? 9.766 -3.652 -7.099 1.00 93.75 69 ARG A C 1
ATOM 556 O O . ARG A 1 69 ? 9.689 -4.721 -6.505 1.00 93.75 69 ARG A O 1
ATOM 563 N N . ALA A 1 70 ? 10.922 -3.152 -7.541 1.00 92.94 70 ALA A N 1
ATOM 564 C CA . ALA A 1 70 ? 12.186 -3.884 -7.446 1.00 92.94 70 ALA A CA 1
ATOM 565 C C . ALA A 1 70 ? 12.558 -4.227 -5.990 1.00 92.94 70 ALA A C 1
ATOM 567 O O . ALA A 1 70 ? 13.015 -5.333 -5.697 1.00 92.94 70 ALA A O 1
ATOM 568 N N . LYS A 1 71 ? 12.318 -3.299 -5.052 1.00 92.44 71 LYS A N 1
ATOM 569 C CA . LYS A 1 71 ? 12.558 -3.526 -3.620 1.00 92.44 71 LYS A CA 1
ATOM 570 C C . LYS A 1 71 ? 11.657 -4.631 -3.054 1.00 92.44 71 LYS A C 1
ATOM 572 O O . LYS A 1 71 ? 12.150 -5.505 -2.344 1.00 92.44 71 LYS A O 1
ATOM 577 N N . PHE A 1 72 ? 10.363 -4.605 -3.374 1.00 90.25 72 PHE A N 1
ATOM 578 C CA . PHE A 1 72 ? 9.402 -5.617 -2.924 1.00 90.25 72 PHE A CA 1
ATOM 579 C C . PHE A 1 72 ? 9.653 -6.985 -3.563 1.00 90.25 72 PHE A C 1
ATOM 581 O O . PHE A 1 72 ? 9.546 -8.004 -2.886 1.00 90.25 72 PHE A O 1
ATOM 588 N N . GLU A 1 73 ? 10.029 -7.025 -4.840 1.00 90.38 73 GLU A N 1
ATOM 589 C CA . GLU A 1 73 ? 10.374 -8.270 -5.526 1.00 90.38 73 GLU A CA 1
ATOM 590 C C . GLU A 1 73 ? 11.620 -8.922 -4.912 1.00 90.38 73 GLU A C 1
ATOM 592 O O . GLU A 1 73 ? 11.623 -10.125 -4.652 1.00 90.38 73 GLU A O 1
ATOM 597 N N . LYS A 1 74 ? 12.653 -8.128 -4.597 1.00 90.31 74 LYS A N 1
ATOM 598 C CA . LYS A 1 74 ? 13.841 -8.621 -3.889 1.00 90.31 74 LYS A CA 1
ATOM 599 C C . LYS A 1 74 ? 13.482 -9.192 -2.516 1.00 90.31 74 LYS A C 1
ATOM 601 O O . LYS A 1 74 ? 13.949 -10.274 -2.179 1.00 90.31 74 LYS A O 1
ATOM 606 N N . ALA A 1 75 ? 12.639 -8.496 -1.754 1.00 87.44 75 ALA A N 1
ATOM 607 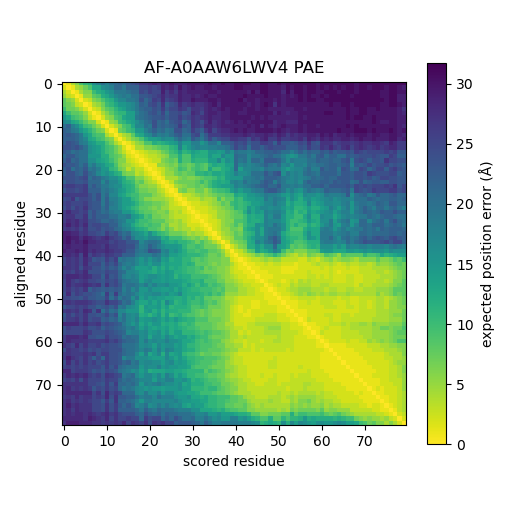C CA . ALA A 1 75 ? 12.197 -8.962 -0.441 1.00 87.44 75 ALA A CA 1
ATOM 608 C C . ALA A 1 75 ? 11.408 -10.282 -0.530 1.00 87.44 75 ALA A C 1
ATOM 610 O O . ALA A 1 75 ? 11.671 -11.193 0.247 1.00 87.44 75 ALA A O 1
ATOM 611 N N . ARG A 1 76 ? 10.512 -10.424 -1.518 1.00 86.12 76 ARG A N 1
ATOM 612 C CA . ARG A 1 76 ? 9.771 -11.676 -1.769 1.00 86.12 76 ARG A CA 1
ATOM 613 C C . ARG A 1 76 ? 10.700 -12.860 -2.048 1.00 86.12 76 ARG A C 1
ATOM 615 O O . ARG A 1 76 ? 10.473 -13.947 -1.535 1.00 86.12 76 ARG A O 1
ATOM 622 N N . LYS A 1 77 ? 11.751 -12.649 -2.844 1.00 85.44 77 LYS A N 1
ATOM 623 C CA . LYS A 1 77 ? 12.726 -13.703 -3.176 1.00 85.44 77 LYS A CA 1
ATOM 624 C C . LYS A 1 77 ? 13.579 -14.131 -1.981 1.00 85.44 77 LYS A C 1
ATOM 626 O O . LYS A 1 77 ? 14.072 -15.244 -1.980 1.00 85.44 77 LYS A O 1
ATOM 631 N N . GLN A 1 78 ? 13.773 -13.255 -0.995 1.00 81.00 78 GLN A N 1
ATOM 632 C CA . GLN A 1 78 ? 14.549 -13.555 0.214 1.00 81.00 78 GLN A CA 1
ATOM 633 C C . GLN A 1 78 ? 13.722 -14.217 1.321 1.00 81.00 78 GLN A C 1
ATOM 635 O O . GLN A 1 78 ? 14.297 -14.795 2.234 1.00 81.00 78 GLN A O 1
ATOM 640 N N . SER A 1 79 ? 12.393 -14.104 1.272 1.00 72.44 79 SER A N 1
ATOM 641 C CA . SER A 1 79 ? 11.488 -14.720 2.249 1.00 72.44 79 SER A CA 1
ATOM 642 C C . SER A 1 79 ? 11.041 -16.136 1.872 1.00 72.44 79 SER A C 1
ATOM 644 O O . SER A 1 79 ? 10.171 -16.678 2.547 1.00 72.44 79 SER A O 1
ATOM 646 N N . THR A 1 80 ? 11.554 -16.677 0.764 1.00 56.34 80 THR A N 1
ATOM 647 C CA . THR A 1 80 ? 11.258 -18.029 0.264 1.00 56.34 80 THR A CA 1
ATOM 648 C C . THR A 1 80 ? 12.484 -18.898 0.475 1.00 56.34 80 THR A C 1
ATOM 650 O O . THR A 1 80 ? 12.304 -20.059 0.890 1.00 56.34 80 THR A O 1
#

Foldseek 3Di:
DDDDDDPDPPPPPPDPDDPDPPDDPDVPVVVVVVVVVVLVQWDWADLDPPDIDTHHPVQNDPVNSVVVNVVVVVVVVVVD

Sequence (80 aa):
MRTVTTPSP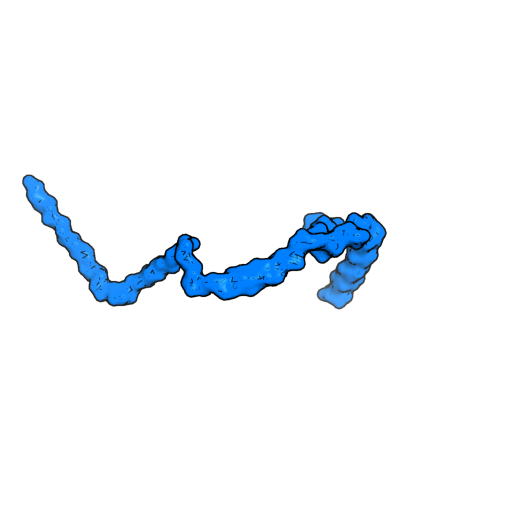SRSKDKRTKADLFINENPEDLEIVRQHSRDRDKKPLRIDARTIIMVKPELCTPQHAAKLRAKFEKARKQST